Protein AF-A0A1I0JE86-F1 (afdb_monomer)

pLDDT: mean 70.94, std 10.83, range [46.81, 88.88]

Organism: NCBI:txid1531

Sequence (130 aa):
MGLAGTKCRNSQRIVGETIAHLDWLMIRGYVYFEKQDDWFGKYSYSLMFLNSAKVTLLSVVFAVTTSILAGYGFSKLKFPRRDKIFLLYLATMMIPHQLLMVPKMLMFKELGIYNTHWALILPAAFIFTF

Secondary structure (DSSP, 8-state):
--SHHHHHHHHHHHHHHHHHHHHHHHHHHH--TT-TT-TTSSS-HHHHHHHHHHHHHHHHHHHHHHHHHHHHHHHH---TTHHHHHHHHHHHHTS-HHHHHHHHHHHHHHTT-TTSTHHHHHHHHTGGG-

Solvent-accessible surface area (backbone atoms only — not comparable to full-atom values): 7707 Å² total; per-residue (Å²): 137,76,72,66,64,56,54,55,53,51,52,54,50,54,49,52,52,49,48,54,51,51,50,49,53,54,55,63,71,67,67,74,75,85,68,85,83,49,84,84,52,96,58,63,56,66,55,54,50,52,51,50,51,52,42,52,53,56,15,49,54,45,30,51,54,50,49,54,54,53,51,47,46,70,73,70,54,88,53,100,56,53,69,61,55,52,51,50,53,56,55,59,69,67,56,63,67,78,70,52,51,60,60,54,52,50,54,43,54,76,68,67,42,70,94,43,76,61,58,55,30,55,61,41,38,55,34,90,85,102

Mean predicted aligned error: 15.31 Å

Radius of gyration: 25.46 Å; Cα contacts (8 Å, |Δi|>4): 35; chains: 1; bounding box: 33×65×66 Å

InterPro domains:
  IPR035906 MetI-like superfamily [G3DSA:1.10.3720.10] (11-130)
  IPR035906 MetI-like superfamily [SSF161098] (37-128)

Foldseek 3Di:
DPDPVVVVVVVVVVVVVVVVVVVVVVVVVPCPVPPVPPCPPDPPPVVVVVLVVVLVVLLVVLQVVVVVVVVCCLPVVPDPCSVVVVVVLVVLVPPDPVVVPVVLVVVCVVVVCPPDSVSSNVVSSVVSND

Nearest PDB structures (foldseek):
  3puv-assembly1_G  TM=8.298E-01  e=7.016E-02  Escherichia coli K-12
  8y5f-assembly1_C  TM=7.749E-01  e=4.599E-01  Escherichia coli

Structure (mmCIF, N/CA/C/O backbone):
data_AF-A0A1I0JE86-F1
#
_entry.id   AF-A0A1I0JE86-F1
#
loop_
_atom_site.group_PDB
_atom_site.id
_atom_site.type_symbol
_atom_site.label_atom_id
_atom_site.label_alt_id
_atom_site.label_comp_id
_atom_site.label_asym_id
_atom_site.label_entity_id
_atom_site.label_seq_id
_atom_site.pdbx_PDB_ins_code
_atom_site.Cartn_x
_atom_site.Cartn_y
_atom_site.Cartn_z
_atom_site.occupancy
_atom_site.B_iso_or_equiv
_atom_site.auth_seq_id
_atom_site.auth_comp_id
_atom_site.auth_asym_id
_atom_site.auth_atom_id
_atom_site.pdbx_PDB_model_num
ATOM 1 N N . MET A 1 1 ? -12.557 47.185 -36.656 1.00 54.19 1 MET A N 1
ATOM 2 C CA . MET A 1 1 ? -12.375 46.338 -35.451 1.00 54.19 1 MET A CA 1
ATOM 3 C C . MET A 1 1 ? -12.557 44.814 -35.659 1.00 54.19 1 MET A C 1
ATOM 5 O O . MET A 1 1 ? -12.371 44.089 -34.695 1.00 54.19 1 MET A O 1
ATOM 9 N N . GLY A 1 2 ? -12.884 44.277 -36.850 1.00 58.84 2 GLY A N 1
ATOM 10 C CA . GLY A 1 2 ? -13.330 42.868 -36.994 1.00 58.84 2 GLY A CA 1
ATOM 11 C C . GLY A 1 2 ? -12.308 41.801 -37.436 1.00 58.84 2 GLY A C 1
ATOM 12 O O . GLY A 1 2 ? -12.664 40.630 -37.491 1.00 58.84 2 GLY A O 1
ATOM 13 N N . LEU A 1 3 ? -11.059 42.157 -37.766 1.00 57.16 3 LEU A N 1
ATOM 14 C CA . LEU A 1 3 ? -10.114 41.227 -38.423 1.00 57.16 3 LEU A CA 1
ATOM 15 C C . LEU A 1 3 ? -9.160 40.481 -37.468 1.00 57.16 3 LEU A C 1
ATOM 17 O O . LEU A 1 3 ? -8.534 39.503 -37.868 1.00 57.16 3 LEU A O 1
ATOM 21 N N . ALA A 1 4 ? -9.050 40.898 -36.202 1.00 58.50 4 ALA A N 1
ATOM 22 C CA . ALA A 1 4 ? -8.171 40.238 -35.226 1.00 58.50 4 ALA A CA 1
ATOM 23 C C . ALA A 1 4 ? -8.803 38.973 -34.604 1.00 58.50 4 ALA A C 1
ATOM 25 O O . ALA A 1 4 ? -8.103 38.006 -34.310 1.00 58.50 4 ALA A O 1
ATOM 26 N N . GLY A 1 5 ? -10.134 38.938 -34.455 1.00 60.06 5 GLY A N 1
ATOM 27 C CA . GLY A 1 5 ? -10.848 37.808 -33.841 1.00 60.06 5 GLY A CA 1
ATOM 28 C C . GLY A 1 5 ? -10.923 36.554 -34.721 1.00 60.06 5 GLY A C 1
ATOM 29 O O . GLY A 1 5 ? -10.917 35.433 -34.211 1.00 60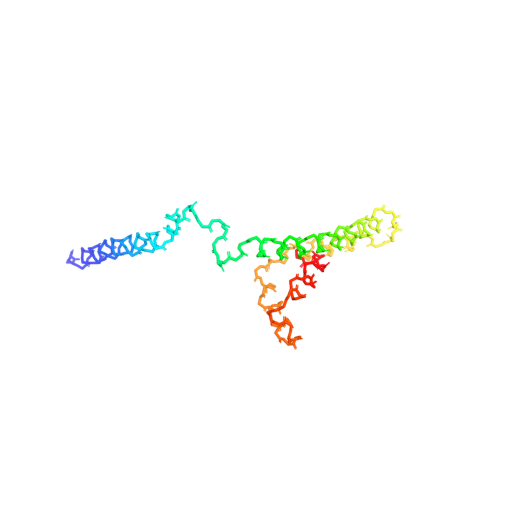.06 5 GLY A O 1
ATOM 30 N N . THR A 1 6 ? -10.941 36.716 -36.047 1.00 65.00 6 THR A N 1
ATOM 31 C CA . THR A 1 6 ? -10.983 35.594 -37.001 1.00 65.00 6 THR A CA 1
ATOM 32 C C . THR A 1 6 ? -9.634 34.881 -37.114 1.00 65.00 6 THR A C 1
ATOM 34 O O . THR A 1 6 ? -9.603 33.659 -37.265 1.00 65.00 6 THR A O 1
ATOM 37 N N . LYS A 1 7 ? -8.515 35.602 -36.945 1.00 64.50 7 LYS A N 1
ATOM 38 C CA . LYS A 1 7 ? -7.162 35.025 -37.005 1.00 64.50 7 LYS A CA 1
ATOM 39 C C . LYS A 1 7 ? -6.839 34.141 -35.796 1.00 64.50 7 LYS A C 1
ATOM 41 O O . LYS A 1 7 ? -6.313 33.045 -35.979 1.00 64.50 7 LYS A O 1
ATOM 46 N N . CYS A 1 8 ? -7.235 34.546 -34.585 1.00 61.09 8 CYS A N 1
ATOM 47 C CA . CYS A 1 8 ? -7.116 33.688 -33.400 1.00 61.09 8 CYS A CA 1
ATOM 48 C C . CYS A 1 8 ? -8.012 32.446 -33.501 1.00 61.09 8 CYS A C 1
ATOM 50 O O . CYS A 1 8 ? -7.571 31.354 -33.163 1.00 61.09 8 CYS A O 1
ATOM 52 N N . ARG A 1 9 ? -9.231 32.572 -34.045 1.00 69.38 9 ARG A N 1
ATOM 53 C CA . ARG A 1 9 ? -10.136 31.426 -34.238 1.00 69.38 9 ARG A CA 1
ATOM 54 C C . ARG A 1 9 ? -9.586 30.398 -35.230 1.00 69.38 9 ARG A C 1
ATOM 56 O O . ARG A 1 9 ? -9.692 29.203 -34.975 1.00 69.38 9 ARG A O 1
ATOM 63 N N . ASN A 1 10 ? -8.967 30.852 -36.320 1.00 71.12 10 ASN A N 1
ATOM 64 C CA . ASN A 1 10 ? -8.356 29.955 -37.299 1.00 71.12 10 ASN A CA 1
ATOM 65 C C . ASN A 1 10 ? -7.086 29.282 -36.749 1.00 71.12 10 ASN A C 1
ATOM 67 O O . ASN A 1 10 ? -6.893 28.089 -36.948 1.00 71.12 10 ASN A O 1
ATOM 71 N N . SER A 1 11 ? -6.269 30.012 -35.980 1.00 68.56 11 SER A N 1
ATOM 72 C CA . SER A 1 11 ? -5.082 29.454 -35.316 1.00 68.56 11 SER A CA 1
ATOM 73 C C . SER A 1 11 ? -5.445 28.368 -34.292 1.00 68.56 11 SER A C 1
ATOM 75 O O . SER A 1 11 ? -4.857 27.294 -34.300 1.00 68.56 11 SER A O 1
ATOM 77 N N . GLN A 1 12 ? -6.486 28.582 -33.477 1.00 72.38 12 GLN A N 1
ATOM 78 C CA . GLN A 1 12 ? -6.961 27.572 -32.518 1.00 72.38 12 GLN A CA 1
ATOM 79 C C . GLN A 1 12 ? -7.542 26.320 -33.201 1.00 72.38 12 GLN A C 1
ATOM 81 O O . GLN A 1 12 ? -7.408 25.220 -32.671 1.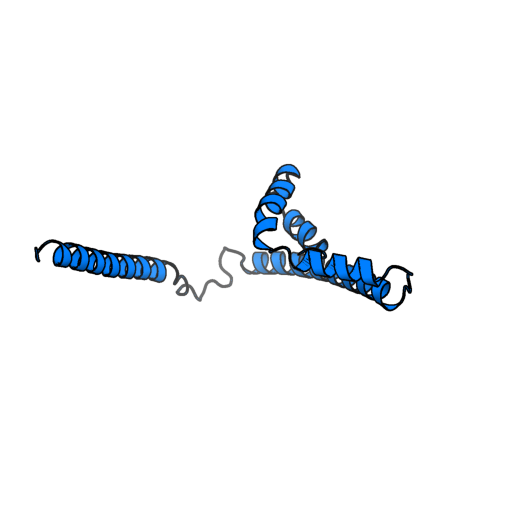00 72.38 12 GLN A O 1
ATOM 86 N N . ARG A 1 13 ? -8.142 26.459 -34.392 1.00 73.81 13 ARG A N 1
ATOM 87 C CA . ARG A 1 13 ? -8.652 25.321 -35.176 1.00 73.81 13 ARG A CA 1
ATOM 88 C C . ARG A 1 13 ? -7.510 24.482 -35.770 1.00 73.81 13 ARG A C 1
ATOM 90 O O . ARG A 1 13 ? -7.535 23.265 -35.638 1.00 73.81 13 ARG A O 1
ATOM 97 N N . ILE A 1 14 ? -6.477 25.130 -36.317 1.00 74.75 14 ILE A N 1
ATOM 98 C CA . ILE 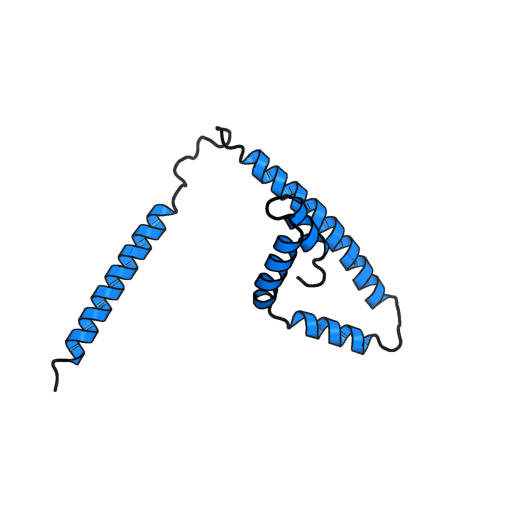A 1 14 ? -5.270 24.458 -36.837 1.00 74.75 14 ILE A CA 1
ATOM 99 C C . ILE A 1 14 ? -4.505 23.754 -35.706 1.00 74.75 14 ILE A C 1
ATOM 101 O O . ILE A 1 14 ? -4.042 22.628 -35.874 1.00 74.75 14 ILE A O 1
ATOM 105 N N . VAL A 1 15 ? -4.408 24.386 -34.531 1.00 75.44 15 VAL A N 1
ATOM 106 C CA . VAL A 1 15 ? -3.793 23.774 -33.344 1.00 75.44 15 VAL A CA 1
ATOM 107 C C . VAL A 1 15 ? -4.597 22.554 -32.879 1.00 75.44 15 VAL A C 1
ATOM 109 O O . VAL A 1 15 ? -3.994 21.522 -32.612 1.00 75.44 15 VAL A O 1
ATOM 112 N N . GLY A 1 16 ? -5.934 22.614 -32.859 1.00 73.88 16 GLY A N 1
ATOM 113 C CA . GLY A 1 16 ? -6.783 21.463 -32.525 1.00 73.88 16 GLY A CA 1
ATOM 114 C C . GLY A 1 16 ? -6.634 20.282 -33.493 1.00 73.88 16 GLY A C 1
ATOM 115 O O . GLY A 1 16 ? -6.522 19.143 -33.048 1.00 73.88 16 GLY A O 1
ATOM 116 N N . GLU A 1 17 ? -6.557 20.540 -34.801 1.00 77.31 17 GLU A N 1
ATOM 117 C CA . GLU A 1 17 ? -6.319 19.497 -35.813 1.00 77.31 17 GLU A CA 1
ATOM 118 C C . GLU A 1 17 ? -4.903 18.909 -35.720 1.00 77.31 17 GLU A C 1
ATOM 120 O O . GLU A 1 17 ? -4.724 17.701 -35.862 1.00 77.31 17 GLU A O 1
ATOM 125 N N . THR A 1 18 ? -3.901 19.736 -35.403 1.00 71.38 18 THR A N 1
ATOM 126 C CA . THR A 1 18 ? -2.517 19.278 -35.202 1.00 71.38 18 THR A CA 1
ATOM 127 C C . THR A 1 18 ? -2.387 18.443 -33.927 1.00 71.38 18 THR A C 1
ATOM 129 O O . THR A 1 18 ? -1.723 17.412 -33.947 1.00 71.38 18 THR A O 1
ATOM 132 N N . ILE A 1 19 ? -3.057 18.832 -32.835 1.00 75.38 19 ILE A N 1
ATOM 133 C CA . ILE A 1 19 ? -3.106 18.049 -31.591 1.00 75.38 19 ILE A CA 1
ATOM 134 C C . ILE A 1 19 ? -3.827 16.720 -31.831 1.00 75.38 19 ILE A C 1
ATOM 136 O O . ILE A 1 19 ? -3.300 15.687 -31.444 1.00 75.38 19 ILE A O 1
ATOM 140 N N . A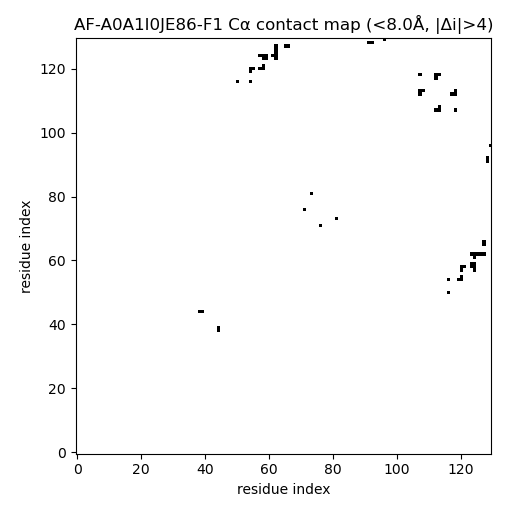LA A 1 20 ? -4.961 16.713 -32.540 1.00 74.81 20 ALA A N 1
ATOM 141 C CA . ALA A 1 20 ? -5.675 15.479 -32.875 1.00 74.81 20 ALA A CA 1
ATOM 142 C C . ALA A 1 20 ? -4.842 14.539 -33.768 1.00 74.81 20 ALA A C 1
ATOM 144 O O . ALA A 1 20 ? -4.878 13.322 -33.599 1.00 74.81 20 ALA A O 1
ATOM 145 N N . HIS A 1 21 ? -4.057 15.093 -34.696 1.00 75.88 21 HIS A N 1
ATOM 146 C CA . HIS A 1 21 ? -3.153 14.323 -35.548 1.00 75.88 21 HIS A CA 1
ATOM 147 C C . HIS A 1 21 ? -1.940 13.775 -34.775 1.00 75.88 21 HIS A C 1
ATOM 149 O O . HIS A 1 21 ? -1.522 12.639 -34.999 1.00 75.88 21 HIS A O 1
ATOM 155 N N . LEU A 1 22 ? -1.383 14.555 -33.842 1.00 73.00 22 LEU A N 1
ATOM 156 C CA . LEU A 1 22 ? -0.310 14.114 -32.946 1.00 73.00 22 LEU A CA 1
ATOM 157 C C . LEU A 1 22 ? -0.804 13.057 -31.945 1.00 73.00 22 LEU A C 1
ATOM 159 O O . LEU A 1 22 ? -0.102 12.070 -31.733 1.00 73.00 22 LEU A O 1
ATOM 163 N N . ASP A 1 23 ? -2.020 13.197 -31.411 1.00 77.75 23 ASP A N 1
ATOM 164 C CA . ASP A 1 23 ? -2.673 12.181 -30.575 1.00 77.75 23 ASP A CA 1
ATOM 165 C C . ASP A 1 23 ? -2.911 10.890 -31.363 1.00 77.75 23 ASP A C 1
ATOM 167 O O . ASP A 1 23 ? -2.621 9.803 -30.869 1.00 77.75 23 ASP A O 1
ATOM 171 N N . TRP A 1 24 ? -3.365 10.980 -32.617 1.00 66.75 24 TRP A N 1
ATOM 172 C CA . TRP A 1 24 ? -3.571 9.801 -33.462 1.00 66.75 24 TRP A CA 1
ATOM 173 C C . TRP A 1 24 ? -2.255 9.089 -33.815 1.00 66.75 24 TRP A C 1
ATOM 175 O O . TRP A 1 24 ? -2.209 7.857 -33.831 1.00 66.75 24 TRP A O 1
ATOM 185 N N . LEU A 1 25 ? -1.167 9.839 -34.032 1.00 73.31 25 LEU A N 1
ATOM 186 C CA . LEU A 1 25 ? 0.183 9.284 -34.192 1.00 73.31 25 LEU A CA 1
ATOM 187 C C . LEU A 1 25 ? 0.691 8.624 -32.906 1.00 73.31 25 LEU A C 1
ATOM 189 O O . LEU A 1 25 ? 1.279 7.544 -32.978 1.00 73.31 25 LEU A O 1
ATOM 193 N N . MET A 1 26 ? 0.426 9.222 -31.739 1.00 64.38 26 MET A N 1
ATOM 194 C CA . MET A 1 26 ? 0.753 8.599 -30.457 1.00 64.38 26 MET A CA 1
ATOM 195 C C . MET A 1 26 ? -0.025 7.290 -30.279 1.00 64.38 26 MET A C 1
ATOM 197 O O . MET A 1 26 ? 0.587 6.261 -30.016 1.00 64.38 26 MET A O 1
ATOM 201 N N . ILE A 1 27 ? -1.342 7.283 -30.517 1.00 66.38 27 ILE A N 1
ATOM 202 C CA . ILE A 1 27 ? -2.207 6.100 -30.363 1.00 66.38 27 ILE A CA 1
ATOM 203 C C . ILE A 1 27 ? -1.809 4.974 -31.333 1.00 66.38 27 ILE A C 1
ATOM 205 O O . ILE A 1 27 ? -1.760 3.812 -30.928 1.00 66.38 27 ILE A O 1
ATOM 209 N N . ARG A 1 28 ? -1.452 5.292 -32.587 1.00 66.81 28 ARG A N 1
ATOM 210 C CA . ARG A 1 28 ? -0.944 4.310 -33.567 1.00 66.81 28 ARG A CA 1
ATOM 211 C C . ARG A 1 28 ? 0.351 3.628 -33.120 1.00 66.81 28 ARG A C 1
ATOM 213 O O . ARG A 1 28 ? 0.557 2.471 -33.472 1.00 66.81 28 ARG A O 1
ATOM 220 N N . GLY A 1 29 ? 1.189 4.308 -32.336 1.00 59.78 29 GLY A N 1
ATOM 221 C CA . GLY A 1 29 ? 2.428 3.759 -31.784 1.00 59.78 29 GLY A CA 1
ATOM 222 C C . GLY A 1 29 ? 2.245 2.847 -30.565 1.00 59.78 29 GLY A C 1
ATOM 223 O O . GLY A 1 29 ? 3.193 2.162 -30.200 1.00 59.78 29 GLY A O 1
ATOM 224 N N . TYR A 1 30 ? 1.061 2.809 -29.941 1.00 60.00 30 TYR A N 1
ATOM 225 C CA . TYR A 1 30 ? 0.776 1.962 -28.769 1.00 60.00 30 TYR A CA 1
ATOM 226 C C . TYR A 1 30 ? 0.146 0.606 -29.117 1.00 60.00 30 TYR A C 1
ATOM 228 O O . TYR A 1 30 ? 0.063 -0.273 -28.257 1.00 60.00 30 TYR A O 1
ATOM 236 N N . VAL A 1 31 ? -0.273 0.397 -30.367 1.00 60.91 31 VAL A N 1
ATOM 237 C CA . VAL A 1 31 ? -0.861 -0.870 -30.826 1.00 60.91 31 VAL A CA 1
ATOM 238 C C . VAL A 1 31 ? 0.263 -1.849 -31.200 1.00 60.91 31 VAL A C 1
ATOM 240 O O . VAL A 1 31 ? 0.478 -2.170 -32.360 1.00 60.91 31 VAL A O 1
ATOM 243 N N . TYR A 1 32 ? 0.990 -2.345 -30.196 1.00 57.72 32 TYR A N 1
ATOM 244 C CA . TYR A 1 32 ? 1.971 -3.439 -30.330 1.00 57.72 32 TYR A CA 1
ATOM 245 C C . TYR A 1 32 ? 1.315 -4.836 -30.355 1.00 57.72 32 TYR A C 1
ATOM 247 O O . TYR A 1 32 ? 1.974 -5.846 -30.120 1.00 57.72 32 TYR A O 1
ATOM 255 N N . PHE A 1 33 ? 0.008 -4.917 -30.616 1.00 48.78 33 PHE A N 1
ATOM 256 C CA . PHE A 1 33 ? -0.768 -6.157 -30.511 1.00 48.78 33 PHE A CA 1
ATOM 257 C C . PHE A 1 33 ? -0.629 -7.107 -31.711 1.00 48.78 33 PHE A C 1
ATOM 259 O O . PHE A 1 33 ? -1.288 -8.139 -31.737 1.00 48.78 33 PHE A O 1
ATOM 266 N N . GLU A 1 34 ? 0.246 -6.821 -32.676 1.00 59.84 34 GLU A N 1
ATOM 267 C CA . GLU A 1 34 ? 0.369 -7.627 -33.902 1.00 59.84 34 GLU A CA 1
ATOM 268 C C . GLU A 1 34 ? 1.492 -8.681 -33.864 1.00 59.84 34 GLU A C 1
ATOM 270 O O . GLU A 1 34 ? 1.910 -9.194 -34.896 1.00 59.84 34 GLU A O 1
ATOM 275 N N . LYS A 1 35 ? 1.987 -9.057 -32.677 1.00 55.88 35 LYS A N 1
ATOM 276 C CA . LYS A 1 35 ? 2.895 -10.208 -32.530 1.00 55.88 35 LYS A CA 1
ATOM 277 C C . LYS A 1 35 ? 2.310 -11.247 -31.578 1.00 55.88 35 LYS A C 1
ATOM 279 O O . LYS A 1 35 ? 2.797 -11.463 -30.474 1.00 55.88 35 LYS A O 1
ATOM 284 N N . GLN A 1 36 ? 1.213 -11.853 -32.022 1.00 55.31 36 GLN A N 1
ATOM 285 C CA . GLN A 1 36 ? 0.386 -12.779 -31.247 1.00 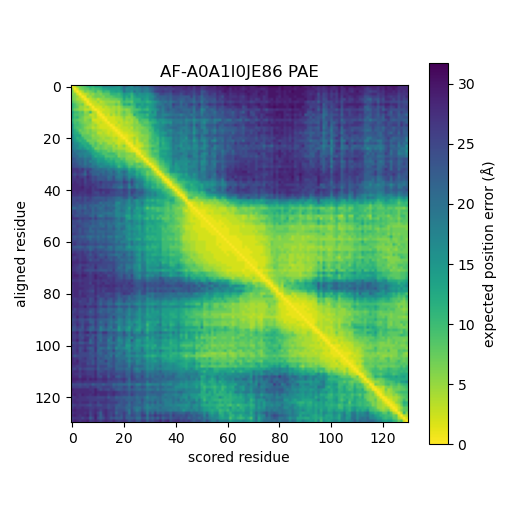55.31 36 GLN A CA 1
ATOM 286 C C . GLN A 1 36 ? 0.933 -14.223 -31.194 1.00 55.31 36 GLN A C 1
ATOM 288 O O . GLN A 1 36 ? 0.280 -15.077 -30.604 1.00 55.31 36 GLN A O 1
ATOM 293 N N . ASP A 1 37 ? 2.142 -14.481 -31.718 1.00 53.81 37 ASP A N 1
ATOM 294 C CA . ASP A 1 37 ? 2.718 -15.835 -31.850 1.00 53.81 37 ASP A CA 1
ATOM 295 C C . ASP A 1 37 ? 4.094 -16.032 -31.184 1.00 53.81 37 ASP A C 1
ATOM 297 O O . ASP A 1 37 ? 4.764 -17.031 -31.420 1.00 53.81 37 ASP A O 1
ATOM 301 N N . ASP A 1 38 ? 4.511 -15.130 -30.291 1.00 57.16 38 ASP A N 1
ATOM 302 C CA . ASP A 1 38 ? 5.734 -15.295 -29.485 1.00 57.16 38 ASP A CA 1
ATOM 303 C C . ASP A 1 38 ? 5.425 -15.230 -27.975 1.00 57.16 38 ASP A C 1
ATOM 305 O O . ASP A 1 38 ? 6.159 -14.638 -27.187 1.00 57.16 38 ASP A O 1
ATOM 309 N N . T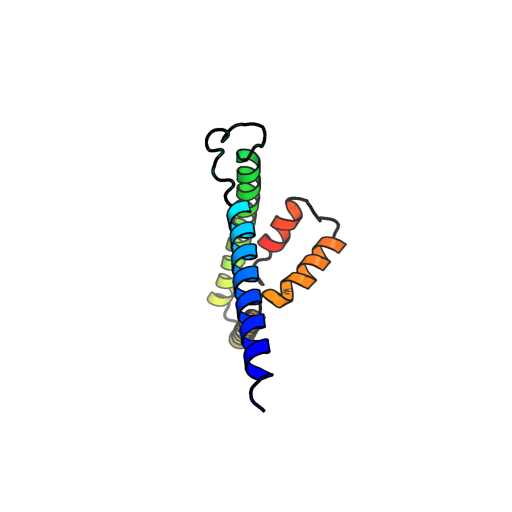RP A 1 39 ? 4.348 -15.887 -27.524 1.00 54.69 39 TRP A N 1
ATOM 310 C CA . TRP A 1 39 ? 4.061 -16.070 -26.085 1.00 54.69 39 TRP A CA 1
ATOM 311 C C . TRP A 1 39 ? 5.222 -16.750 -25.335 1.00 54.69 39 TRP A C 1
ATOM 313 O O . TRP A 1 39 ? 5.382 -16.576 -24.126 1.00 54.69 39 TRP A O 1
ATOM 323 N N . PHE A 1 40 ? 6.053 -17.501 -26.066 1.00 56.81 40 PHE A N 1
ATOM 324 C CA . PHE A 1 40 ? 7.162 -18.30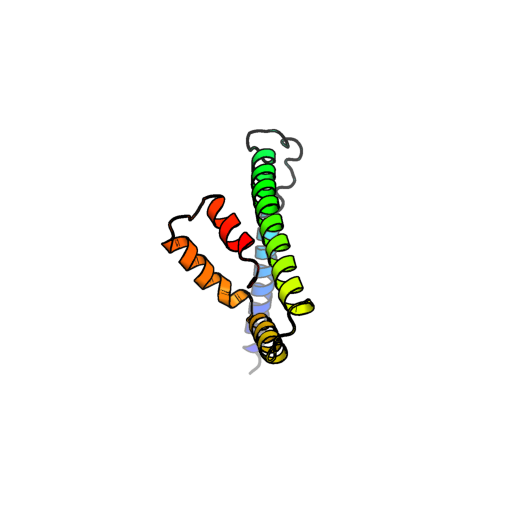1 -25.546 1.00 56.81 40 PHE A CA 1
ATOM 325 C C . PHE A 1 40 ? 8.545 -17.883 -26.097 1.00 56.81 40 PHE A C 1
ATOM 327 O O . PHE A 1 40 ? 9.544 -18.547 -25.817 1.00 56.81 40 PHE A O 1
ATOM 334 N N . GLY A 1 41 ? 8.636 -16.790 -26.866 1.00 57.66 41 GLY A N 1
ATOM 335 C CA . GLY A 1 41 ? 9.843 -16.402 -27.606 1.00 57.66 41 GLY A CA 1
ATOM 336 C C . GLY A 1 41 ? 10.704 -15.333 -26.919 1.00 57.66 41 GLY A C 1
ATOM 337 O O . GLY A 1 41 ? 10.333 -14.166 -26.875 1.00 57.66 41 GLY A O 1
ATOM 338 N N . LYS A 1 42 ? 11.898 -15.735 -26.447 1.00 56.00 42 LYS A N 1
ATOM 339 C CA . LYS A 1 42 ? 13.088 -14.949 -26.008 1.00 56.00 42 LYS A CA 1
ATOM 340 C C . LYS A 1 42 ? 12.947 -13.844 -24.943 1.00 56.00 42 LYS A C 1
ATOM 342 O O . LYS A 1 42 ? 13.924 -13.605 -24.237 1.00 56.00 42 LYS A O 1
ATOM 347 N N . TYR A 1 43 ? 11.784 -13.236 -24.743 1.00 56.25 43 TYR A N 1
ATOM 348 C CA . TYR A 1 43 ? 11.472 -12.423 -23.569 1.00 56.25 43 TYR A CA 1
ATOM 349 C C . TYR A 1 43 ? 10.536 -13.243 -22.689 1.00 56.25 43 TYR A C 1
ATOM 351 O O . TYR A 1 43 ? 9.395 -13.509 -23.045 1.00 56.25 43 TYR A O 1
ATOM 359 N N . SER A 1 44 ? 11.038 -13.721 -21.551 1.00 62.03 44 SER A N 1
ATOM 360 C CA . SER A 1 44 ? 10.249 -14.543 -20.632 1.00 62.03 44 SER A CA 1
ATOM 361 C C . SER A 1 44 ? 9.181 -13.701 -19.922 1.00 62.03 44 SER A C 1
ATOM 363 O O . SER A 1 44 ? 9.328 -13.357 -18.748 1.00 62.03 44 SER A O 1
ATOM 365 N N . TYR A 1 45 ? 8.074 -13.407 -20.608 1.00 62.16 45 TYR A N 1
ATOM 366 C CA . TYR A 1 45 ? 6.867 -12.828 -20.008 1.00 62.16 45 TYR A CA 1
ATOM 367 C C . TYR A 1 45 ? 6.389 -13.671 -18.818 1.00 62.16 45 TYR A C 1
ATOM 369 O O . TYR A 1 45 ? 5.971 -13.132 -17.796 1.00 62.16 45 TYR A O 1
ATOM 377 N N . SER A 1 46 ? 6.571 -14.995 -18.893 1.00 66.69 46 SER A N 1
ATOM 378 C CA . SER A 1 46 ? 6.288 -15.920 -17.792 1.00 66.69 46 SER A CA 1
ATOM 379 C C . SER A 1 46 ? 7.156 -15.669 -16.549 1.00 66.69 46 SER A C 1
ATOM 381 O O . SER A 1 46 ? 6.662 -15.797 -15.432 1.00 66.69 46 SER A O 1
ATOM 383 N N . LEU A 1 47 ? 8.426 -15.265 -16.707 1.00 71.75 47 LEU A N 1
ATOM 384 C CA . LEU A 1 47 ? 9.287 -14.892 -15.574 1.00 71.75 47 LEU A CA 1
ATOM 385 C C . LEU A 1 47 ? 8.861 -13.550 -14.973 1.00 71.75 47 LEU A C 1
ATOM 387 O O . LEU A 1 47 ? 8.816 -13.428 -13.754 1.00 71.75 47 LEU A O 1
ATOM 391 N N . MET A 1 48 ? 8.492 -12.566 -15.800 1.00 70.19 48 MET A N 1
ATOM 392 C CA . MET A 1 48 ? 7.948 -11.290 -15.312 1.00 70.19 48 MET A CA 1
ATOM 393 C C . MET A 1 48 ? 6.649 -11.503 -14.525 1.00 70.19 48 MET A C 1
ATOM 395 O O . MET A 1 48 ? 6.477 -10.934 -13.448 1.00 70.19 48 MET A O 1
ATOM 399 N N . PHE A 1 49 ? 5.776 -12.384 -15.015 1.00 77.00 49 PHE A N 1
ATOM 400 C CA . PHE A 1 49 ? 4.534 -12.737 -14.338 1.00 77.00 49 PHE A CA 1
ATOM 401 C C . PHE A 1 49 ? 4.784 -13.464 -13.010 1.00 77.00 49 PHE A C 1
ATOM 403 O O . PHE A 1 49 ? 4.200 -13.098 -11.994 1.00 77.00 49 PHE A O 1
ATOM 410 N N . LEU A 1 50 ? 5.700 -14.440 -12.978 1.00 79.00 50 LEU A N 1
ATOM 411 C CA . LEU A 1 50 ? 6.079 -15.141 -11.745 1.00 79.00 50 LEU A CA 1
ATOM 412 C C . LEU A 1 50 ? 6.739 -14.214 -10.719 1.00 79.00 50 LEU A C 1
ATOM 414 O O . LEU A 1 50 ? 6.505 -14.361 -9.520 1.00 79.00 50 LEU A O 1
ATOM 418 N N . ASN A 1 51 ? 7.543 -13.257 -11.174 1.00 78.94 51 ASN A N 1
ATOM 419 C CA . ASN A 1 51 ? 8.178 -12.256 -10.323 1.00 78.94 51 ASN A CA 1
ATOM 420 C C . ASN A 1 51 ? 7.139 -11.342 -9.661 1.00 78.94 51 ASN A C 1
ATOM 422 O O . ASN A 1 51 ? 7.153 -11.191 -8.437 1.00 78.94 51 ASN A O 1
ATOM 426 N N . SER A 1 52 ? 6.188 -10.813 -10.434 1.00 75.50 52 SER A N 1
ATOM 427 C CA . SER A 1 52 ? 5.079 -10.025 -9.888 1.00 75.50 52 SER A CA 1
ATOM 428 C C . SER A 1 52 ? 4.184 -10.859 -8.972 1.00 75.50 52 SER A C 1
ATOM 430 O O . SER A 1 52 ? 3.870 -10.417 -7.872 1.00 75.50 52 SER A O 1
ATOM 432 N N . ALA A 1 53 ? 3.844 -12.092 -9.359 1.00 81.56 53 ALA A N 1
ATOM 433 C CA . ALA A 1 53 ? 3.018 -12.983 -8.546 1.00 81.56 53 ALA A CA 1
ATOM 434 C C . ALA A 1 53 ? 3.658 -13.280 -7.181 1.00 81.56 53 ALA A C 1
ATOM 436 O O . ALA A 1 53 ? 2.979 -13.209 -6.158 1.00 81.56 53 ALA A O 1
ATOM 437 N N . LYS A 1 54 ? 4.970 -13.555 -7.140 1.00 79.25 54 LYS A N 1
ATOM 438 C CA . LYS A 1 54 ? 5.707 -13.762 -5.883 1.00 79.25 54 LYS A CA 1
ATOM 439 C C . LYS A 1 54 ? 5.686 -12.519 -4.999 1.00 79.25 54 LYS A C 1
ATOM 441 O O . LYS A 1 54 ? 5.422 -12.637 -3.806 1.00 79.25 54 LYS A O 1
ATOM 446 N N . VAL A 1 55 ? 5.946 -11.345 -5.573 1.00 79.19 55 VAL A N 1
ATOM 447 C CA . VAL A 1 55 ? 5.961 -10.074 -4.832 1.00 79.19 55 VAL A CA 1
ATOM 448 C C . VAL A 1 55 ? 4.580 -9.758 -4.258 1.00 79.19 55 VAL A C 1
ATOM 450 O O . VAL A 1 55 ? 4.477 -9.462 -3.069 1.00 79.19 55 VAL A O 1
ATOM 453 N N . THR A 1 56 ? 3.526 -9.875 -5.069 1.00 78.62 56 THR A N 1
ATOM 454 C CA . THR A 1 56 ? 2.146 -9.610 -4.647 1.00 78.62 56 THR A CA 1
ATOM 455 C C . THR A 1 56 ? 1.665 -10.608 -3.598 1.00 78.62 56 THR A C 1
ATOM 457 O O . THR A 1 56 ? 1.044 -10.207 -2.621 1.00 78.62 56 THR A O 1
ATOM 460 N N . LEU A 1 57 ? 1.956 -11.903 -3.752 1.00 83.31 57 LEU A N 1
ATOM 461 C CA . LEU A 1 57 ? 1.562 -12.903 -2.755 1.00 83.31 57 LEU A CA 1
ATOM 462 C C . LEU A 1 57 ? 2.205 -12.621 -1.399 1.00 83.31 57 LEU A C 1
ATOM 464 O O . LEU A 1 57 ? 1.517 -12.634 -0.379 1.00 83.31 57 LEU A O 1
ATOM 468 N N . LEU A 1 58 ? 3.509 -12.334 -1.386 1.00 82.56 58 LEU A N 1
ATOM 469 C CA . LEU A 1 58 ? 4.220 -12.067 -0.143 1.00 82.56 58 LEU A CA 1
ATOM 470 C C . LEU A 1 58 ? 3.678 -10.804 0.536 1.00 82.56 58 LEU A C 1
ATOM 472 O O . LEU A 1 58 ? 3.387 -10.831 1.731 1.00 82.56 58 LEU A O 1
ATOM 476 N N . SER A 1 59 ? 3.475 -9.721 -0.220 1.00 80.06 59 SER A N 1
ATOM 477 C CA . SER A 1 59 ? 2.955 -8.474 0.341 1.00 80.06 59 SER A CA 1
ATOM 478 C C . SER A 1 59 ? 1.531 -8.607 0.876 1.00 80.06 59 SER A C 1
ATOM 480 O O . SER A 1 59 ? 1.256 -8.131 1.976 1.00 80.06 59 SER A O 1
ATOM 482 N N . VAL A 1 60 ? 0.645 -9.305 0.158 1.00 83.31 60 VAL A N 1
ATOM 483 C CA . VAL A 1 60 ? -0.742 -9.534 0.590 1.00 83.31 60 VAL A CA 1
ATOM 484 C C . VAL A 1 60 ? -0.783 -10.318 1.899 1.00 83.31 60 VAL A C 1
ATOM 486 O O . VAL A 1 60 ? -1.538 -9.950 2.796 1.00 83.31 60 VAL A O 1
ATOM 489 N N . VAL A 1 61 ? 0.049 -11.350 2.060 1.00 86.12 61 VAL A N 1
ATOM 490 C CA . VAL A 1 61 ? 0.093 -12.136 3.306 1.00 86.12 61 VAL A CA 1
ATOM 491 C C . VAL A 1 61 ? 0.468 -11.257 4.505 1.00 86.12 61 VAL A C 1
ATOM 493 O O . VAL A 1 61 ? -0.215 -11.297 5.534 1.00 86.12 61 VAL A O 1
ATOM 496 N N . PHE A 1 62 ? 1.503 -10.421 4.379 1.00 82.69 62 PHE A N 1
ATOM 497 C CA . PHE A 1 62 ? 1.899 -9.496 5.449 1.00 82.69 62 PHE A CA 1
ATOM 498 C C . PHE A 1 62 ? 0.835 -8.426 5.724 1.00 82.69 62 PHE A C 1
ATOM 500 O O . PHE A 1 62 ? 0.505 -8.167 6.887 1.00 82.69 62 PHE A O 1
ATOM 507 N N . ALA A 1 63 ? 0.257 -7.850 4.668 1.00 81.94 63 ALA A N 1
ATOM 508 C CA . ALA A 1 63 ? -0.786 -6.837 4.765 1.00 81.94 63 ALA A CA 1
ATOM 509 C C . ALA A 1 63 ? -2.039 -7.367 5.477 1.00 81.94 63 ALA A C 1
ATOM 511 O O . ALA A 1 63 ? -2.538 -6.740 6.411 1.00 81.94 63 ALA A O 1
ATOM 512 N N . VAL A 1 64 ? -2.518 -8.550 5.084 1.00 85.69 64 VAL A N 1
ATOM 513 C CA . VAL A 1 64 ? -3.706 -9.186 5.669 1.00 85.69 64 VAL A CA 1
ATOM 514 C C . VAL A 1 64 ? -3.458 -9.542 7.131 1.00 85.69 64 VAL A C 1
ATOM 516 O O . VAL A 1 64 ? -4.285 -9.224 7.982 1.00 85.69 64 VAL A O 1
ATOM 519 N N . THR A 1 65 ? -2.300 -10.124 7.450 1.00 87.50 65 THR A N 1
ATOM 520 C CA . THR A 1 65 ? -1.956 -10.483 8.836 1.00 87.50 65 THR A CA 1
ATOM 521 C C . THR A 1 65 ? -1.941 -9.247 9.740 1.00 87.50 65 THR A C 1
ATOM 523 O O . THR A 1 65 ? -2.526 -9.255 10.825 1.00 87.50 65 THR A O 1
ATOM 526 N N . THR A 1 66 ? -1.341 -8.152 9.269 1.00 84.06 66 THR A N 1
ATOM 527 C CA . THR A 1 66 ? -1.270 -6.883 10.011 1.00 84.06 66 THR A CA 1
ATOM 528 C C . THR A 1 66 ? -2.644 -6.222 10.142 1.00 84.06 66 THR A C 1
ATOM 530 O O . THR A 1 66 ? -2.992 -5.738 11.218 1.00 84.06 66 THR A O 1
ATOM 533 N N . SER A 1 67 ? -3.455 -6.244 9.080 1.00 83.75 67 SER A N 1
ATOM 534 C CA . SER A 1 67 ? -4.817 -5.697 9.078 1.00 83.75 67 SER A CA 1
ATOM 535 C C . SER A 1 67 ? -5.726 -6.431 10.063 1.00 83.75 67 SER A C 1
ATOM 537 O O . SER A 1 67 ? -6.417 -5.795 10.861 1.00 83.75 67 SER A O 1
ATOM 539 N N . ILE A 1 68 ? -5.666 -7.767 10.084 1.00 88.88 68 ILE A N 1
ATOM 540 C CA . ILE A 1 68 ? -6.426 -8.581 11.036 1.00 88.88 68 ILE A CA 1
ATOM 541 C C . ILE A 1 68 ? -5.976 -8.273 12.468 1.00 88.88 68 ILE A C 1
ATOM 543 O O . ILE A 1 68 ? -6.827 -8.108 13.339 1.00 88.88 68 ILE A O 1
ATOM 547 N N . LEU A 1 69 ? -4.669 -8.131 12.720 1.00 84.69 69 LEU A N 1
ATOM 548 C CA . LEU A 1 69 ? -4.152 -7.809 14.053 1.00 84.69 69 LEU A CA 1
ATOM 549 C C . LEU A 1 69 ? -4.586 -6.411 14.525 1.00 84.69 69 LEU A C 1
ATOM 551 O O . LEU A 1 69 ? -5.016 -6.251 15.669 1.00 84.69 69 LEU A O 1
ATOM 555 N N . ALA A 1 70 ? -4.543 -5.415 13.637 1.00 82.69 70 ALA A N 1
ATOM 556 C CA . ALA A 1 70 ? -5.008 -4.059 13.917 1.00 82.69 70 ALA A CA 1
ATOM 557 C C . ALA A 1 70 ? -6.528 -4.020 14.163 1.00 82.69 70 ALA A C 1
ATOM 559 O O . ALA A 1 70 ? -6.981 -3.460 15.163 1.00 82.69 70 ALA A O 1
ATOM 560 N N . GLY A 1 71 ? -7.322 -4.670 13.305 1.00 82.88 71 GLY A N 1
ATOM 561 C CA . GLY A 1 71 ? -8.777 -4.779 13.453 1.00 82.88 71 GLY A CA 1
ATOM 562 C C . GLY A 1 71 ? -9.195 -5.562 14.702 1.00 82.88 71 GLY A C 1
ATOM 563 O O . GLY A 1 71 ? -10.152 -5.192 15.389 1.00 82.88 71 GLY A O 1
ATOM 564 N N . TYR A 1 72 ? -8.444 -6.602 15.067 1.00 84.94 72 TYR A N 1
ATOM 565 C CA . TYR A 1 72 ? -8.629 -7.330 16.321 1.00 84.94 72 TYR A CA 1
ATOM 566 C C . TYR A 1 72 ? -8.332 -6.438 17.535 1.00 84.94 72 TYR A C 1
ATOM 568 O O . TYR A 1 72 ? -9.117 -6.405 18.486 1.00 84.94 72 TYR A O 1
ATOM 576 N N . GLY A 1 73 ? -7.261 -5.640 17.473 1.00 81.62 73 GLY A N 1
ATOM 577 C CA . GLY A 1 73 ? -6.936 -4.634 18.484 1.00 81.62 73 GLY A CA 1
ATOM 578 C C . GLY A 1 73 ? -8.042 -3.587 18.658 1.00 81.62 73 GLY A C 1
ATOM 579 O O . GLY A 1 73 ? -8.434 -3.289 19.781 1.00 81.62 73 GLY A O 1
ATOM 580 N N . PHE A 1 74 ? -8.622 -3.079 17.571 1.00 76.62 74 PHE A N 1
ATOM 581 C CA . PHE A 1 74 ? -9.715 -2.104 17.662 1.00 76.62 74 PHE A CA 1
ATOM 582 C C . PHE A 1 74 ? -11.057 -2.706 18.109 1.00 76.62 74 PHE A C 1
ATOM 584 O O . PHE A 1 74 ? -11.847 -2.010 18.747 1.00 76.62 74 PHE A O 1
ATOM 591 N N . SER A 1 75 ? -11.328 -3.981 17.808 1.00 81.19 75 SER A N 1
ATOM 592 C CA . SER A 1 75 ? -12.614 -4.624 18.129 1.00 81.19 75 SER A CA 1
ATOM 593 C C . SER A 1 75 ? -12.670 -5.257 19.523 1.00 81.19 75 SER A C 1
ATOM 595 O O . SER A 1 75 ? -13.705 -5.180 20.189 1.00 81.19 75 SER A O 1
ATOM 597 N N . LYS A 1 76 ? -11.584 -5.888 19.992 1.00 70.19 76 LYS A N 1
ATOM 598 C CA . LYS A 1 76 ? -11.555 -6.600 21.283 1.00 70.19 76 LYS A CA 1
ATOM 599 C C . LYS A 1 76 ? -10.933 -5.793 22.419 1.00 70.19 76 LYS A C 1
ATOM 601 O O . LYS A 1 76 ? -11.320 -5.985 23.573 1.00 70.19 76 LYS A O 1
ATOM 606 N N . LEU A 1 77 ? -10.004 -4.886 22.127 1.00 71.62 77 LEU A N 1
ATOM 607 C CA . LEU A 1 77 ? -9.264 -4.134 23.138 1.00 71.62 77 LEU A CA 1
ATOM 608 C C . LEU A 1 77 ? -10.063 -2.870 23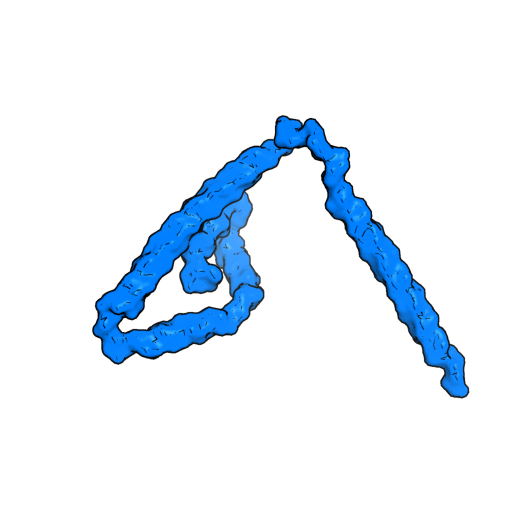.524 1.00 71.62 77 LEU A C 1
ATOM 610 O O . LEU A 1 77 ? -10.008 -1.825 22.877 1.00 71.62 77 LEU A O 1
ATOM 614 N N . LYS A 1 78 ? -10.873 -2.972 24.589 1.00 62.94 78 LYS A N 1
ATOM 615 C CA . LYS A 1 78 ? -11.684 -1.860 25.124 1.00 62.94 78 LYS A CA 1
ATOM 616 C C . LYS A 1 78 ? -10.806 -0.848 25.874 1.00 62.94 78 LYS A C 1
ATOM 618 O O . LYS A 1 78 ? -10.785 -0.826 27.100 1.00 62.94 78 LYS A O 1
ATOM 623 N N . PHE A 1 79 ? -10.093 0.006 25.146 1.00 69.81 79 PHE A N 1
ATOM 624 C CA . PHE A 1 79 ? -9.317 1.090 25.751 1.00 69.81 79 PHE A CA 1
ATOM 625 C C . PHE A 1 79 ? -10.157 2.352 26.006 1.00 69.81 79 PHE A C 1
ATOM 627 O O . PHE A 1 79 ? -11.001 2.707 25.178 1.00 69.81 79 PHE A O 1
ATOM 634 N N . PRO A 1 80 ? -9.865 3.114 27.079 1.00 72.12 80 PRO A N 1
ATOM 635 C CA . PRO A 1 80 ? -10.606 4.325 27.449 1.00 72.12 80 PRO A CA 1
ATOM 636 C C . PRO A 1 80 ? -10.463 5.506 26.464 1.00 72.12 80 PRO A C 1
ATOM 638 O O . PRO A 1 80 ? -11.107 6.531 26.652 1.00 72.12 80 PRO A O 1
ATOM 641 N N . ARG A 1 81 ? -9.633 5.403 25.412 1.00 79.00 81 ARG A N 1
ATOM 642 C CA . ARG A 1 81 ? -9.446 6.448 24.375 1.00 79.00 81 ARG A CA 1
ATOM 643 C C . ARG A 1 81 ? -9.617 5.936 22.940 1.00 79.00 81 ARG A C 1
ATOM 645 O O . ARG A 1 81 ? -9.113 6.563 22.010 1.00 79.00 81 ARG A O 1
ATOM 652 N N . ARG A 1 82 ? -10.320 4.813 22.754 1.00 76.19 82 ARG A N 1
ATOM 653 C CA . ARG A 1 82 ? -10.533 4.187 21.436 1.00 76.19 82 ARG A CA 1
ATOM 654 C C . ARG A 1 82 ? -11.065 5.173 20.385 1.00 76.19 82 ARG A C 1
ATOM 656 O O . ARG A 1 82 ? -10.571 5.178 19.265 1.00 76.19 82 ARG A O 1
ATOM 663 N N . ASP A 1 83 ? -11.973 6.069 20.779 1.00 80.50 83 ASP A N 1
ATOM 664 C CA . ASP A 1 83 ? -12.636 6.997 19.857 1.00 80.50 83 ASP A CA 1
ATOM 665 C C . ASP A 1 83 ? -11.658 8.055 19.315 1.00 80.50 83 ASP A C 1
ATOM 667 O O . ASP A 1 83 ? -11.733 8.430 18.150 1.00 80.50 83 ASP A O 1
ATOM 671 N N . LYS A 1 84 ? -10.667 8.480 20.118 1.00 85.31 84 LYS A N 1
ATOM 672 C CA . LYS A 1 84 ? -9.617 9.420 19.675 1.00 85.31 84 LYS A CA 1
ATOM 673 C C . LYS A 1 84 ? -8.651 8.776 18.681 1.00 85.31 84 LYS A C 1
ATOM 675 O O . LYS A 1 84 ? -8.234 9.421 17.727 1.00 85.31 84 LYS A O 1
ATOM 680 N N . ILE A 1 85 ? -8.290 7.515 18.913 1.00 85.25 85 ILE A N 1
ATOM 681 C CA . ILE A 1 85 ? -7.356 6.768 18.058 1.00 85.25 85 ILE A CA 1
ATOM 682 C C . ILE A 1 85 ? -8.047 6.402 16.735 1.00 85.25 85 ILE A C 1
ATOM 684 O O . ILE A 1 85 ? -7.438 6.506 15.675 1.00 85.25 85 ILE A O 1
ATOM 688 N N . PHE A 1 86 ? -9.338 6.059 16.784 1.00 82.38 86 PHE A N 1
ATOM 689 C CA . PHE A 1 86 ? -10.163 5.852 15.594 1.00 82.38 86 PHE A CA 1
ATOM 690 C C . PHE A 1 86 ? -10.307 7.138 14.766 1.00 82.38 86 PHE A C 1
ATOM 692 O O . PHE A 1 86 ? -10.113 7.113 13.554 1.00 82.38 86 PHE A O 1
ATOM 699 N N . LEU A 1 87 ? -10.558 8.282 15.414 1.00 87.00 87 LEU A N 1
ATOM 700 C CA . LEU A 1 87 ? -10.637 9.574 14.729 1.00 87.00 87 LEU A CA 1
ATOM 701 C C . LEU A 1 87 ? -9.303 9.966 14.069 1.00 87.00 87 LEU A C 1
ATOM 703 O O . LEU A 1 87 ? -9.297 10.454 12.942 1.00 87.00 87 LEU A O 1
ATOM 707 N N . LEU A 1 88 ? -8.174 9.715 14.743 1.00 87.19 88 LEU A N 1
ATOM 708 C CA . LEU A 1 88 ? -6.840 9.945 14.181 1.00 87.19 88 LEU A CA 1
ATOM 709 C C . LEU A 1 88 ? -6.571 9.048 12.961 1.00 87.19 88 LEU A C 1
ATOM 711 O O . LEU A 1 88 ? -6.027 9.524 11.969 1.00 87.19 88 LEU A O 1
ATOM 715 N N . TYR A 1 89 ? -6.994 7.782 13.011 1.00 83.25 89 TYR A N 1
ATOM 716 C CA . TYR A 1 89 ? -6.877 6.852 11.886 1.00 83.25 89 TYR A CA 1
ATOM 717 C C . TYR A 1 89 ? -7.680 7.318 10.659 1.00 83.25 89 TYR A C 1
ATOM 719 O O . TYR A 1 89 ? -7.173 7.326 9.535 1.00 83.25 89 TYR A O 1
ATOM 727 N N . LEU A 1 90 ? -8.913 7.787 10.869 1.00 86.31 90 LEU A N 1
ATOM 728 C CA . LEU A 1 90 ? -9.710 8.382 9.795 1.00 86.31 90 LEU A CA 1
ATOM 729 C C . LEU A 1 90 ? -9.047 9.647 9.226 1.00 86.31 90 LEU A C 1
ATOM 731 O O . LEU A 1 90 ? -9.022 9.824 8.011 1.00 86.31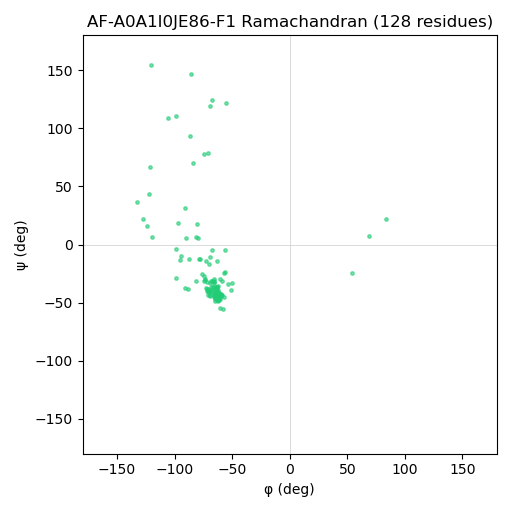 90 LEU A O 1
ATOM 735 N N . ALA A 1 91 ? -8.450 10.487 10.078 1.00 88.50 91 ALA A N 1
ATOM 736 C CA . ALA A 1 91 ? -7.727 11.680 9.639 1.00 88.50 91 ALA A CA 1
ATOM 737 C C . ALA A 1 91 ? -6.503 11.339 8.770 1.00 88.50 91 ALA A C 1
ATOM 739 O O . ALA A 1 91 ? -6.239 12.031 7.789 1.00 88.50 91 ALA A O 1
ATOM 740 N N . THR A 1 92 ? -5.785 10.250 9.067 1.00 83.50 92 THR A N 1
ATOM 741 C CA . THR A 1 92 ? -4.673 9.795 8.218 1.00 83.50 92 THR A CA 1
ATOM 742 C C . THR A 1 92 ? -5.129 9.296 6.846 1.00 83.50 92 THR A C 1
ATOM 744 O O . THR A 1 92 ? -4.422 9.522 5.869 1.00 83.50 92 THR A O 1
ATOM 747 N N . MET A 1 93 ? -6.331 8.716 6.735 1.00 80.06 93 MET A N 1
ATOM 748 C CA . MET A 1 93 ? -6.910 8.298 5.446 1.00 80.06 93 MET A CA 1
ATOM 749 C C . MET A 1 93 ? -7.391 9.475 4.581 1.00 80.06 93 MET A C 1
ATOM 751 O O . MET A 1 93 ? -7.616 9.306 3.386 1.00 80.06 93 MET A O 1
ATOM 755 N N . MET A 1 94 ? -7.524 10.681 5.150 1.00 87.12 94 MET A N 1
ATOM 756 C CA . MET A 1 94 ? -7.809 11.898 4.376 1.00 87.12 94 MET A CA 1
ATOM 757 C C . MET A 1 94 ? -6.573 12.450 3.658 1.00 87.12 94 MET A C 1
ATOM 759 O O . MET A 1 94 ? -6.712 13.333 2.810 1.00 87.12 94 MET A O 1
ATOM 763 N N . ILE A 1 95 ? -5.368 11.967 3.986 1.00 83.81 95 ILE A N 1
ATOM 764 C CA . ILE A 1 95 ? -4.144 12.399 3.311 1.00 83.81 95 ILE A CA 1
ATOM 765 C C . ILE A 1 95 ? -4.182 11.861 1.874 1.00 83.81 95 ILE A C 1
ATOM 767 O O . ILE A 1 95 ? -4.209 10.646 1.673 1.00 83.81 95 ILE A O 1
ATOM 771 N N . PRO A 1 96 ? -4.168 12.733 0.849 1.00 81.75 96 PRO A N 1
ATOM 772 C CA . PRO A 1 96 ? -4.240 12.285 -0.528 1.00 81.75 96 PRO A CA 1
ATOM 773 C C . PRO A 1 96 ? -2.960 11.535 -0.893 1.00 81.75 96 PRO A C 1
ATOM 775 O O . PRO A 1 96 ? -1.847 12.063 -0.816 1.00 81.75 96 PRO A O 1
ATOM 778 N N . HIS A 1 97 ? -3.148 10.302 -1.352 1.00 73.31 97 HIS A N 1
ATOM 779 C CA . HIS A 1 97 ? -2.086 9.363 -1.706 1.00 73.31 97 HIS A CA 1
ATOM 780 C C . HIS A 1 97 ? -1.018 9.959 -2.642 1.00 73.31 97 HIS A C 1
ATOM 782 O O . HIS A 1 97 ? 0.170 9.649 -2.531 1.00 73.31 97 HIS A O 1
ATOM 788 N N . GLN A 1 98 ? -1.423 10.868 -3.531 1.00 78.81 98 GLN A N 1
ATOM 789 C CA . GLN A 1 98 ? -0.530 11.505 -4.495 1.00 78.81 98 GLN A CA 1
ATOM 790 C C . GLN A 1 98 ? 0.634 12.268 -3.835 1.00 78.81 98 GLN A C 1
ATOM 792 O O . GLN A 1 98 ? 1.728 12.308 -4.395 1.00 78.81 98 GLN A O 1
ATOM 797 N N . LEU A 1 99 ? 0.438 12.830 -2.635 1.00 81.94 99 LEU A N 1
ATOM 798 C CA . LEU A 1 99 ? 1.467 13.605 -1.927 1.00 81.94 99 LEU A CA 1
ATOM 799 C C . LEU A 1 99 ? 2.567 12.727 -1.324 1.00 81.94 99 LEU A C 1
ATOM 801 O O . LEU A 1 99 ? 3.701 13.169 -1.161 1.00 81.94 99 LEU A O 1
ATOM 805 N N . LEU A 1 100 ? 2.240 11.477 -1.005 1.00 80.69 100 LEU A N 1
ATOM 806 C CA . LEU A 1 100 ? 3.144 10.551 -0.332 1.00 80.69 100 LEU A CA 1
ATOM 807 C C . LEU A 1 100 ? 4.033 9.774 -1.314 1.00 80.69 100 LEU A C 1
ATOM 809 O O . LEU A 1 100 ? 5.015 9.158 -0.903 1.00 80.69 100 LEU A O 1
ATOM 813 N N . MET A 1 101 ? 3.734 9.820 -2.615 1.00 77.12 101 MET A N 1
ATOM 814 C CA . MET A 1 101 ? 4.514 9.113 -3.634 1.00 77.12 101 MET A CA 1
ATOM 815 C C . MET A 1 101 ? 5.948 9.637 -3.760 1.00 77.12 101 MET A C 1
ATOM 817 O O . MET A 1 101 ? 6.887 8.842 -3.784 1.00 77.12 101 MET A O 1
ATOM 821 N N . VAL A 1 102 ? 6.127 10.960 -3.779 1.00 83.44 102 VAL A N 1
ATOM 822 C CA . VAL A 1 102 ? 7.447 11.606 -3.873 1.00 83.44 102 VAL A CA 1
ATOM 823 C C . VAL A 1 102 ? 8.353 11.246 -2.686 1.00 83.44 102 VAL A C 1
ATOM 825 O O . VAL A 1 102 ? 9.445 10.725 -2.923 1.00 83.44 102 VAL A O 1
ATOM 828 N N . PRO A 1 103 ? 7.943 11.451 -1.417 1.00 79.56 103 PRO A N 1
ATOM 829 C CA . PRO A 1 103 ? 8.802 11.135 -0.277 1.00 79.56 103 PRO A CA 1
ATOM 830 C C . PRO A 1 103 ? 9.058 9.633 -0.137 1.00 79.56 103 PRO A C 1
ATOM 832 O O . PRO A 1 103 ? 10.184 9.236 0.154 1.00 79.56 103 PRO A O 1
ATOM 835 N N . LYS A 1 104 ? 8.062 8.782 -0.422 1.00 73.12 104 LYS A N 1
ATOM 836 C CA . LYS A 1 104 ? 8.236 7.322 -0.416 1.00 73.12 104 LYS A CA 1
ATOM 837 C C . LYS A 1 104 ? 9.352 6.904 -1.371 1.00 73.12 104 LYS A C 1
ATOM 839 O O . LYS A 1 104 ? 10.227 6.126 -1.008 1.00 73.12 104 LYS A O 1
ATOM 844 N N . MET A 1 105 ? 9.353 7.476 -2.571 1.00 72.75 105 MET A N 1
ATOM 845 C CA . MET A 1 105 ? 10.370 7.233 -3.584 1.00 72.75 105 MET A CA 1
ATOM 846 C C . MET A 1 105 ? 11.778 7.655 -3.119 1.00 72.75 105 MET A C 1
ATOM 848 O O . MET A 1 105 ? 12.742 6.915 -3.311 1.00 72.75 105 MET A O 1
ATOM 852 N N . LEU A 1 106 ? 11.896 8.811 -2.461 1.00 75.62 106 LEU A N 1
ATOM 853 C CA . LEU A 1 106 ? 13.158 9.297 -1.890 1.00 75.62 106 LEU A CA 1
ATOM 854 C C . LEU A 1 106 ? 13.702 8.358 -0.804 1.00 75.62 106 LEU A C 1
ATOM 856 O O . LEU A 1 106 ? 14.884 8.024 -0.844 1.00 75.62 106 LEU A O 1
ATOM 860 N N . MET A 1 107 ? 12.848 7.849 0.091 1.00 73.56 107 MET A N 1
ATOM 861 C CA . MET A 1 107 ? 13.271 6.890 1.121 1.00 73.56 107 MET A CA 1
ATOM 862 C C . MET A 1 107 ? 13.856 5.610 0.506 1.00 73.56 107 MET A C 1
ATOM 864 O O . MET A 1 107 ? 14.910 5.145 0.935 1.00 73.56 107 MET A O 1
ATOM 868 N N . PHE A 1 108 ? 13.235 5.063 -0.548 1.00 67.00 108 PHE A N 1
ATOM 869 C CA . PHE A 1 108 ? 13.776 3.885 -1.242 1.00 67.00 108 PHE A CA 1
ATOM 870 C C . PHE A 1 108 ? 15.100 4.161 -1.957 1.00 67.00 108 PHE A C 1
ATOM 872 O O . PHE A 1 108 ? 15.923 3.250 -2.086 1.00 67.00 108 PHE A O 1
ATOM 879 N N . LYS A 1 109 ? 15.316 5.401 -2.414 1.00 65.50 109 LYS A N 1
ATOM 880 C CA . LYS A 1 109 ? 16.572 5.828 -3.040 1.00 65.50 109 LYS A CA 1
ATOM 881 C C . LYS A 1 109 ? 17.709 5.883 -2.024 1.00 65.50 109 LYS A C 1
ATOM 883 O O . LYS A 1 109 ? 18.788 5.381 -2.320 1.00 65.50 109 LYS A O 1
ATOM 888 N N . GLU A 1 110 ? 17.463 6.434 -0.838 1.00 68.75 110 GLU A N 1
ATOM 889 C CA . GLU A 1 110 ? 18.464 6.496 0.237 1.00 68.75 110 GLU A CA 1
ATOM 890 C C . GLU A 1 110 ? 18.796 5.119 0.820 1.00 68.75 110 GLU A C 1
ATOM 892 O O . GLU A 1 110 ? 19.941 4.855 1.171 1.00 68.75 110 GLU A O 1
ATOM 897 N N . LEU A 1 111 ? 17.824 4.205 0.836 1.00 66.38 111 LEU A N 1
ATOM 898 C CA . LEU A 1 111 ? 18.031 2.814 1.243 1.00 66.38 111 LEU A CA 1
ATOM 899 C C . LEU A 1 111 ? 18.884 2.003 0.242 1.00 66.38 111 LEU A C 1
ATOM 901 O O . LEU A 1 111 ? 19.282 0.885 0.557 1.00 66.38 111 LEU A O 1
ATOM 905 N N . GLY A 1 112 ? 19.173 2.524 -0.959 1.00 63.25 112 GLY A N 1
ATOM 906 C CA . GLY A 1 112 ? 20.022 1.852 -1.956 1.00 63.25 112 GLY A CA 1
ATOM 907 C C . GLY A 1 112 ? 19.404 0.594 -2.587 1.00 63.25 112 GLY A C 1
ATOM 908 O O . GLY A 1 112 ? 20.061 -0.102 -3.354 1.00 63.25 112 GLY A O 1
ATOM 909 N N . ILE A 1 113 ? 18.130 0.307 -2.299 1.00 60.31 113 ILE A N 1
ATOM 910 C CA . ILE A 1 113 ? 17.392 -0.896 -2.740 1.00 60.31 113 ILE A CA 1
ATOM 911 C C . ILE A 1 113 ? 16.693 -0.654 -4.091 1.00 60.31 113 ILE A C 1
ATOM 913 O O . ILE A 1 113 ? 15.936 -1.492 -4.588 1.00 60.31 113 ILE A O 1
ATOM 917 N N . TYR A 1 114 ? 16.943 0.504 -4.706 1.00 51.84 114 TYR A N 1
ATOM 918 C CA . TYR A 1 114 ? 16.385 0.879 -5.996 1.00 51.84 114 TYR A CA 1
ATOM 919 C C . TYR A 1 114 ? 16.713 -0.189 -7.048 1.00 51.84 114 TYR A C 1
ATOM 921 O O . TYR A 1 114 ? 17.881 -0.477 -7.289 1.00 51.84 114 TYR A O 1
ATOM 929 N N . ASN A 1 115 ? 15.673 -0.759 -7.673 1.00 54.78 115 ASN A N 1
ATOM 930 C CA . ASN A 1 115 ? 15.739 -1.820 -8.693 1.00 54.78 115 ASN A CA 1
ATOM 931 C C . ASN A 1 115 ? 15.851 -3.285 -8.200 1.00 54.78 115 ASN A C 1
ATOM 933 O O . ASN A 1 115 ? 16.253 -4.160 -8.965 1.00 54.78 115 ASN A O 1
ATOM 937 N N . THR A 1 116 ? 15.455 -3.603 -6.960 1.00 63.91 116 THR A N 1
ATOM 938 C CA . THR A 1 116 ? 15.330 -5.008 -6.505 1.00 63.91 116 THR A CA 1
ATOM 939 C C . THR A 1 116 ? 13.907 -5.355 -6.057 1.00 63.91 116 THR A C 1
ATOM 941 O O . THR A 1 116 ? 13.148 -4.490 -5.627 1.00 63.91 116 THR A O 1
ATOM 944 N N . HIS A 1 117 ? 13.530 -6.640 -6.127 1.00 56.81 117 HIS A N 1
ATOM 945 C CA . HIS A 1 117 ? 12.196 -7.132 -5.728 1.00 56.81 117 HIS A CA 1
ATOM 946 C C . HIS A 1 117 ? 11.849 -6.781 -4.268 1.00 56.81 117 HIS A C 1
ATOM 948 O O . HIS A 1 117 ? 10.682 -6.632 -3.911 1.00 56.81 117 HIS A O 1
ATOM 954 N N . TRP A 1 118 ? 12.871 -6.572 -3.438 1.00 55.22 118 TRP A N 1
ATOM 955 C CA . TRP A 1 118 ? 12.759 -6.139 -2.049 1.00 55.22 118 TRP A CA 1
ATOM 956 C C . TRP A 1 118 ? 12.199 -4.718 -1.895 1.00 55.22 118 TRP A C 1
ATOM 958 O O . TRP A 1 118 ? 11.454 -4.465 -0.950 1.00 55.22 118 TRP A O 1
ATOM 968 N N . ALA A 1 119 ? 12.471 -3.816 -2.847 1.00 55.22 119 ALA A N 1
ATOM 969 C CA . ALA A 1 119 ? 11.932 -2.453 -2.837 1.00 55.22 119 ALA A CA 1
ATOM 970 C C . ALA A 1 119 ? 10.426 -2.391 -3.123 1.00 55.22 119 ALA A C 1
ATOM 972 O O . ALA A 1 119 ? 9.804 -1.380 -2.825 1.00 55.22 119 ALA A O 1
ATOM 973 N N . LEU A 1 120 ? 9.830 -3.456 -3.673 1.00 60.00 120 LEU A N 1
ATOM 974 C CA . LEU A 1 120 ? 8.377 -3.569 -3.840 1.00 60.00 120 LEU A CA 1
ATOM 975 C C . LEU A 1 120 ? 7.716 -4.250 -2.638 1.00 60.00 120 LEU A C 1
ATOM 977 O O . LEU A 1 120 ? 6.633 -3.847 -2.222 1.00 60.00 120 LEU A O 1
ATOM 981 N N . ILE A 1 121 ? 8.378 -5.252 -2.055 1.00 60.56 121 ILE A N 1
ATOM 982 C CA . ILE A 1 121 ? 7.836 -6.028 -0.932 1.00 60.56 121 ILE A CA 1
ATOM 983 C C . ILE A 1 121 ? 7.766 -5.184 0.343 1.00 60.56 121 ILE A C 1
ATOM 985 O O . ILE A 1 121 ? 6.749 -5.219 1.026 1.00 60.56 121 ILE A O 1
ATOM 989 N N . LEU A 1 122 ? 8.804 -4.401 0.655 1.00 62.34 122 LEU A N 1
ATOM 990 C CA . LEU A 1 122 ? 8.831 -3.554 1.852 1.00 62.34 122 LEU A CA 1
ATOM 991 C C . LEU A 1 122 ? 7.663 -2.551 1.919 1.00 62.34 122 LEU A C 1
ATOM 993 O O . LEU A 1 122 ? 6.912 -2.600 2.890 1.00 62.34 122 LEU A O 1
ATOM 997 N N . PRO A 1 123 ? 7.432 -1.678 0.919 1.00 60.88 123 PRO A N 1
ATOM 998 C CA . PRO A 1 123 ? 6.323 -0.727 0.981 1.00 60.88 123 PRO A CA 1
ATOM 999 C C . PRO A 1 123 ? 4.960 -1.416 0.940 1.00 60.88 123 PRO A C 1
ATOM 1001 O O . PRO A 1 123 ? 4.026 -0.935 1.571 1.00 60.88 123 PRO A O 1
ATOM 1004 N N . ALA A 1 124 ? 4.844 -2.542 0.230 1.00 60.66 124 ALA A N 1
ATOM 1005 C CA . ALA A 1 124 ? 3.593 -3.283 0.146 1.00 60.66 124 ALA A CA 1
ATOM 1006 C C . ALA A 1 124 ? 3.291 -4.097 1.421 1.00 60.66 124 ALA A C 1
ATOM 1008 O O . ALA A 1 124 ? 2.129 -4.343 1.722 1.00 60.66 124 ALA A O 1
ATOM 1009 N N . ALA A 1 125 ? 4.300 -4.484 2.205 1.00 57.94 125 ALA A N 1
ATOM 1010 C CA . ALA A 1 125 ? 4.098 -5.079 3.526 1.00 57.94 125 ALA A CA 1
ATOM 1011 C C . ALA A 1 125 ? 3.612 -4.037 4.552 1.00 57.94 125 ALA A C 1
ATOM 1013 O O . ALA A 1 125 ? 2.812 -4.361 5.427 1.00 57.94 125 ALA A O 1
ATOM 1014 N N . PHE A 1 126 ? 4.035 -2.775 4.413 1.00 60.81 126 PHE A N 1
ATOM 1015 C CA . PHE A 1 126 ? 3.609 -1.652 5.260 1.00 60.81 126 PHE A CA 1
ATOM 1016 C C . PHE A 1 126 ? 2.374 -0.907 4.720 1.00 60.81 126 PHE A C 1
ATOM 1018 O O . PHE A 1 126 ? 2.209 0.285 4.978 1.00 60.81 126 PHE A O 1
ATOM 1025 N N . ILE A 1 127 ? 1.467 -1.609 4.031 1.00 60.19 127 ILE A N 1
ATOM 1026 C CA . ILE A 1 127 ? 0.221 -1.074 3.436 1.00 60.19 127 ILE A CA 1
ATOM 1027 C C . ILE A 1 127 ? -0.713 -0.370 4.443 1.00 60.19 127 ILE A C 1
ATOM 1029 O O . ILE A 1 127 ? -1.720 0.222 4.087 1.00 60.19 127 ILE A O 1
ATOM 1033 N N . PHE A 1 128 ? -0.389 -0.382 5.735 1.00 56.09 128 PHE A N 1
ATOM 1034 C CA . PHE A 1 128 ? -1.211 0.235 6.770 1.00 56.09 128 PHE A CA 1
ATOM 1035 C C . PHE A 1 128 ? -1.359 1.768 6.641 1.00 56.09 128 PHE A C 1
ATOM 1037 O O . PHE A 1 128 ? -2.283 2.333 7.223 1.00 56.09 128 PHE A O 1
ATOM 1044 N N . THR A 1 129 ? -0.530 2.426 5.825 1.00 54.69 129 THR A N 1
ATOM 1045 C CA . THR A 1 129 ? -0.710 3.841 5.451 1.00 54.69 129 THR A CA 1
ATOM 1046 C C . THR A 1 129 ? -0.563 4.045 3.936 1.00 54.69 129 THR A C 1
ATOM 1048 O O . THR A 1 129 ? 0.021 5.038 3.506 1.00 54.69 129 THR A O 1
ATOM 1051 N N . PHE A 1 130 ? -1.036 3.087 3.126 1.00 46.81 130 PHE A N 1
ATOM 1052 C CA . PHE A 1 130 ? -1.204 3.219 1.671 1.00 46.81 130 PHE A CA 1
ATOM 1053 C C . PHE A 1 130 ? -2.359 2.362 1.158 1.00 46.81 130 PHE A C 1
ATOM 1055 O O . PHE A 1 130 ? -2.298 1.131 1.350 1.00 46.81 130 PHE A O 1
#